Protein AF-A0A1B6MKN2-F1 (afdb_monomer)

pLDDT: mean 96.73, std 4.94, range [49.81, 98.81]

Foldseek 3Di:
DDDPDFDKDWAQQFPLHPCNVVDDDDPVCCVPPCQNVPQDVVLVVPQNDRDPPVVRRSTPSDDDDKIWGAAFDKDAKDQPPPQDKDKDAWQAAKKKKKKDDQDPVLVVLVVCVVVVPCRVPDRSCVVDPDIDMDMDHHGDMDIGGGPIIMMMHGRHGTID

Secondary structure (DSSP, 8-state):
---SS--EEEEEE-TTSGGGGG----HHHHHH-HHHHTS-HHHHHT----S--GGG-SS---S-EEEEE-TT-EEEEE--GGG--EEEE-SEEEEEEEEE---HHHHHHHHHHHHHT-TTT--GGGSSS--EEEEEETT-EEEE-TT-EEEEEEEEEEE-

Solvent-accessible surface area (backbone atoms only — not comparable to full-atom values): 9462 Å² total; per-residue (Å²): 131,94,68,95,66,92,66,69,44,78,74,47,52,40,51,72,43,82,66,37,82,79,59,78,77,60,73,70,51,67,74,68,35,54,71,74,74,65,45,64,61,73,40,48,71,63,50,65,64,38,70,85,56,71,95,63,53,54,51,88,85,77,87,47,62,48,29,46,35,40,56,71,37,71,47,70,76,43,54,55,74,95,43,46,62,49,78,47,47,29,73,34,44,33,40,36,37,39,42,29,71,65,46,72,68,52,49,54,50,47,52,54,44,66,74,62,74,43,67,93,80,46,70,68,64,77,78,50,97,63,57,48,77,50,78,46,42,56,77,41,73,49,76,46,62,56,49,40,35,32,27,41,38,21,85,32,57,25,37,57

Organism: NCBI:txid36148

Mean predicted aligned error: 3.09 Å

InterPro domains:
  IPR003347 JmjC domain [PS51184] (14-160)
  IPR003347 JmjC domain [SM00558] (14-160)
  IPR050690 JHDM1 Histone Demethylase [PTHR23123] (1-160)

Sequence (160 aa):
ENKDRLLNVISLEFSHTKLENFVTTPSIVRQIDWVDCVWPKHLKDMQVESTNAIDDMMYPKVQKYCLMSVKGCYTDFHIDFGGTSVWYHILKGSKVFWLIPPNELNISLYEQWVLSGKQGDVFFGDTVERCGRVTLTEGNTFFIPTGWIHAVYTPKDSLV

Nearest PDB structures (foldseek):
  7uv9-assembly1_K  TM=1.002E+00  e=2.049E-21  Homo sapiens
  4qxb-assembly2_C  TM=1.000E+00  e=4.536E-21  Mus musculus
  2yu2-assembly1_A  TM=9.928E-01  e=7.846E-18  Homo sapiens
  3k3n-assembly1_A  TM=9.431E-01  e=1.883E-16  Homo sapiens
  3pu3-assembly1_A  TM=9.502E-01  e=8.848E-15  Homo sapiens

Structure (mmCIF, N/CA/C/O backbone):
data_AF-A0A1B6MKN2-F1
#
_entry.id   AF-A0A1B6MKN2-F1
#
loop_
_atom_site.group_PDB
_atom_site.id
_atom_site.type_symbol
_atom_site.label_atom_id
_atom_site.label_alt_id
_atom_site.label_comp_id
_atom_site.label_asym_id
_atom_site.label_entity_id
_atom_site.label_seq_id
_atom_site.pdbx_PDB_ins_code
_atom_site.Cartn_x
_atom_site.Cartn_y
_atom_site.Cartn_z
_atom_site.occupancy
_atom_site.B_iso_or_equiv
_atom_site.auth_seq_id
_atom_site.auth_comp_id
_atom_site.auth_asym_id
_atom_site.auth_atom_id
_atom_site.pdbx_PDB_model_num
ATOM 1 N N . GLU A 1 1 ? 10.824 -7.441 26.060 1.00 49.81 1 GLU A N 1
ATOM 2 C CA . GLU A 1 1 ? 12.125 -6.749 25.962 1.00 49.81 1 GLU A CA 1
ATOM 3 C C . GLU A 1 1 ? 11.888 -5.355 25.407 1.00 49.81 1 GLU A C 1
ATOM 5 O O . GLU A 1 1 ? 11.131 -5.216 24.451 1.00 49.81 1 GLU A O 1
ATOM 10 N N . ASN A 1 2 ? 12.381 -4.344 26.129 1.00 69.56 2 ASN A N 1
ATOM 11 C CA . ASN A 1 2 ? 11.954 -2.943 26.055 1.00 69.56 2 ASN A CA 1
ATOM 12 C C . ASN A 1 2 ? 12.167 -2.337 24.662 1.00 69.56 2 ASN A C 1
ATOM 14 O O . ASN A 1 2 ? 13.294 -2.060 24.268 1.00 69.56 2 ASN A O 1
ATOM 18 N N . LYS A 1 3 ? 11.070 -2.121 23.928 1.00 79.44 3 LYS A N 1
ATOM 19 C CA . LYS A 1 3 ? 11.052 -1.243 22.755 1.00 79.44 3 LYS A CA 1
ATOM 20 C C . LYS A 1 3 ? 10.603 0.136 23.230 1.00 79.44 3 LYS A C 1
ATOM 22 O O . LYS A 1 3 ? 9.438 0.296 23.582 1.00 79.44 3 LYS A O 1
ATOM 27 N N . ASP A 1 4 ? 11.502 1.115 23.217 1.00 90.81 4 ASP A N 1
ATOM 28 C CA . ASP A 1 4 ? 11.195 2.484 23.668 1.00 90.81 4 ASP A CA 1
ATOM 29 C C . ASP A 1 4 ? 10.258 3.229 22.706 1.00 90.81 4 ASP A C 1
ATOM 31 O O . ASP A 1 4 ? 9.619 4.216 23.068 1.00 90.81 4 ASP A O 1
ATOM 35 N N . ARG A 1 5 ? 10.178 2.764 21.452 1.00 93.81 5 ARG A N 1
ATOM 36 C CA . ARG A 1 5 ? 9.341 3.340 20.399 1.00 93.81 5 ARG A CA 1
ATOM 37 C C . ARG A 1 5 ? 8.664 2.251 19.582 1.00 93.81 5 ARG A C 1
ATOM 39 O O . ARG A 1 5 ? 9.218 1.176 19.351 1.00 93.81 5 ARG A O 1
ATOM 46 N N . LEU A 1 6 ? 7.478 2.583 19.091 1.00 95.06 6 LEU A N 1
ATOM 47 C CA . LEU A 1 6 ? 6.751 1.784 18.120 1.00 95.06 6 LEU A CA 1
ATOM 48 C C . LEU A 1 6 ? 7.163 2.226 16.710 1.00 95.06 6 LEU A C 1
ATOM 50 O O . LEU A 1 6 ? 6.919 3.367 16.326 1.00 95.06 6 LEU A O 1
ATOM 54 N N . LEU A 1 7 ? 7.820 1.341 15.959 1.00 96.81 7 LEU A N 1
ATOM 55 C CA . LEU A 1 7 ? 8.303 1.612 14.602 1.00 96.81 7 LEU A CA 1
ATOM 56 C C . LEU A 1 7 ? 7.594 0.705 13.600 1.00 96.81 7 LEU A C 1
ATOM 58 O O . LEU A 1 7 ? 7.288 -0.445 13.909 1.00 96.81 7 LEU A O 1
ATOM 62 N N . ASN A 1 8 ? 7.355 1.225 12.401 1.00 97.88 8 ASN A N 1
ATOM 63 C CA . ASN A 1 8 ? 6.659 0.529 11.329 1.00 97.88 8 ASN A CA 1
ATOM 64 C C . ASN A 1 8 ? 7.420 0.738 10.015 1.00 97.88 8 ASN A C 1
ATOM 66 O O . ASN A 1 8 ? 7.737 1.879 9.682 1.00 97.88 8 ASN A O 1
ATOM 70 N N . VAL A 1 9 ? 7.705 -0.335 9.274 1.00 98.38 9 VAL A N 1
ATOM 71 C CA . VAL A 1 9 ? 8.293 -0.250 7.931 1.00 98.38 9 VAL A CA 1
ATOM 72 C C . VAL A 1 9 ? 7.202 -0.574 6.927 1.00 98.38 9 VAL A C 1
ATOM 74 O O . VAL A 1 9 ? 6.712 -1.701 6.901 1.00 98.38 9 VAL A O 1
ATOM 77 N N . ILE A 1 10 ? 6.825 0.415 6.118 1.00 97.81 10 ILE A N 1
ATOM 78 C CA . ILE A 1 10 ? 5.778 0.266 5.094 1.00 97.81 10 ILE A CA 1
ATOM 79 C C . ILE A 1 10 ? 6.259 0.566 3.668 1.00 97.81 10 ILE A C 1
ATOM 81 O O . ILE A 1 10 ? 5.482 0.475 2.729 1.00 97.81 10 ILE A O 1
ATOM 85 N N . SER A 1 11 ? 7.528 0.944 3.504 1.00 97.25 11 SER A N 1
ATOM 86 C CA . SER A 1 11 ? 8.050 1.547 2.271 1.0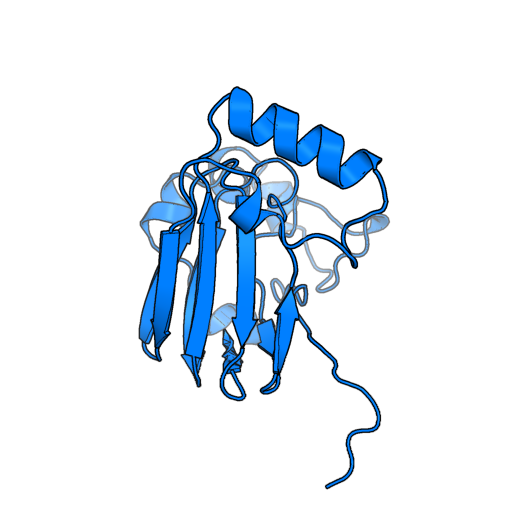0 97.25 11 SER A CA 1
ATOM 87 C C . SER A 1 11 ? 9.365 0.927 1.784 1.00 97.25 11 SER A C 1
ATOM 89 O O . SER A 1 11 ? 10.093 1.554 1.018 1.00 97.25 11 SER A O 1
ATOM 91 N N . LEU A 1 12 ? 9.686 -0.302 2.207 1.00 98.38 12 LEU A N 1
ATOM 92 C CA . LEU A 1 12 ? 10.853 -1.022 1.692 1.00 98.38 12 LEU A CA 1
ATOM 93 C C . LEU A 1 12 ? 10.525 -1.643 0.330 1.00 98.38 12 LEU A C 1
ATOM 95 O O . LEU A 1 12 ? 9.979 -2.745 0.272 1.00 98.38 12 LEU A O 1
ATOM 99 N N . GLU A 1 13 ? 10.853 -0.942 -0.752 1.00 98.38 13 GLU A N 1
ATOM 100 C CA . GLU A 1 13 ? 10.785 -1.495 -2.107 1.00 98.38 13 GLU A CA 1
ATOM 101 C C . GLU A 1 13 ? 12.004 -2.392 -2.353 1.00 98.38 13 GLU A C 1
ATOM 103 O O . GLU A 1 13 ? 13.133 -1.996 -2.061 1.00 98.38 13 GLU A O 1
ATOM 108 N N . PHE A 1 14 ? 11.787 -3.615 -2.836 1.00 98.19 14 PHE A N 1
ATOM 109 C CA . PHE A 1 14 ? 12.841 -4.632 -2.922 1.00 98.19 14 PHE A CA 1
ATOM 110 C C . PHE A 1 14 ? 13.087 -5.177 -4.334 1.00 98.19 14 PHE A C 1
ATOM 112 O O . PH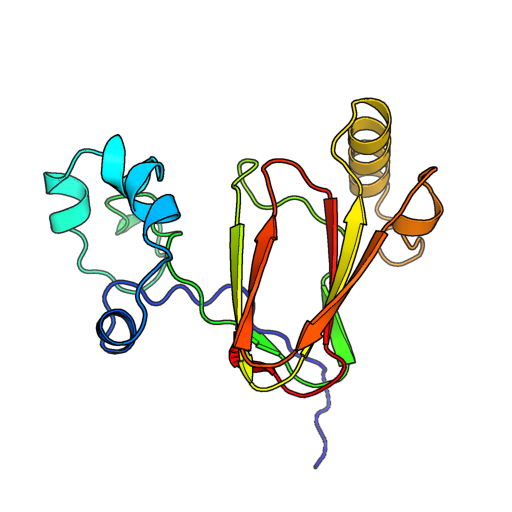E A 1 14 ? 13.784 -6.189 -4.481 1.00 98.19 14 PHE A O 1
ATOM 119 N N . SER A 1 15 ? 12.552 -4.536 -5.374 1.00 97.62 15 SER A N 1
ATOM 120 C CA . SER A 1 15 ? 12.917 -4.855 -6.757 1.00 97.62 15 SER A CA 1
ATOM 121 C C . SER A 1 15 ? 14.420 -4.637 -6.965 1.00 97.62 15 SER A C 1
ATOM 123 O O . SER A 1 15 ? 15.029 -3.772 -6.331 1.00 97.62 15 SER A O 1
ATOM 125 N N . HIS A 1 16 ? 15.036 -5.437 -7.834 1.00 96.94 16 HIS A N 1
ATOM 126 C CA . HIS A 1 16 ? 16.485 -5.481 -8.067 1.00 96.94 16 HIS A CA 1
ATOM 127 C C . HIS A 1 16 ? 17.304 -5.948 -6.846 1.00 96.94 16 HIS A C 1
ATOM 129 O O . HIS A 1 16 ? 18.494 -5.667 -6.721 1.00 96.94 16 HIS A O 1
ATOM 135 N N . THR A 1 17 ? 16.688 -6.729 -5.952 1.00 97.88 17 THR A N 1
ATOM 136 C CA . THR A 1 17 ? 17.376 -7.478 -4.885 1.00 97.88 17 THR A CA 1
ATOM 137 C C . THR A 1 17 ? 17.206 -8.986 -5.080 1.00 97.88 17 THR A C 1
ATOM 139 O O . THR A 1 17 ? 16.391 -9.445 -5.877 1.00 97.88 17 THR A O 1
ATOM 142 N N . LYS A 1 18 ? 17.914 -9.807 -4.290 1.00 97.75 18 LYS A N 1
ATOM 143 C CA . LYS A 1 18 ? 17.696 -11.267 -4.298 1.00 97.75 18 LYS A CA 1
ATOM 144 C C . LYS A 1 18 ? 16.258 -11.657 -3.935 1.00 97.75 18 LYS A C 1
ATOM 146 O O . LYS A 1 18 ? 15.783 -12.675 -4.434 1.00 97.75 18 LYS A O 1
ATOM 151 N N . LEU A 1 19 ? 15.591 -10.874 -3.077 1.00 97.75 19 LEU A N 1
ATOM 152 C CA . LEU A 1 19 ? 14.230 -11.150 -2.607 1.00 97.75 19 LEU A CA 1
ATOM 153 C C . LEU A 1 19 ? 13.211 -11.080 -3.748 1.00 97.75 19 LEU A C 1
ATOM 155 O O . LEU A 1 19 ? 12.221 -11.808 -3.728 1.00 97.75 19 LEU A O 1
ATOM 159 N N . GLU A 1 20 ? 13.482 -10.265 -4.766 1.00 97.25 20 GLU A N 1
ATOM 160 C CA . GLU A 1 20 ? 12.592 -10.081 -5.906 1.00 97.25 20 GLU A CA 1
ATOM 161 C C . GLU A 1 20 ? 12.195 -11.408 -6.573 1.00 97.25 20 GLU A C 1
ATOM 163 O O . GLU A 1 20 ? 11.037 -11.593 -6.946 1.00 97.25 20 GLU A O 1
ATOM 168 N N . ASN A 1 21 ? 13.139 -12.346 -6.669 1.00 96.50 21 ASN A N 1
ATOM 169 C CA . ASN A 1 21 ? 12.939 -13.636 -7.332 1.00 96.50 21 ASN A CA 1
ATOM 170 C C . ASN A 1 21 ? 12.022 -14.593 -6.553 1.00 96.50 21 ASN A C 1
ATOM 172 O O . ASN A 1 21 ? 11.590 -15.606 -7.097 1.00 96.50 21 ASN A O 1
ATOM 176 N N . PHE A 1 22 ? 11.727 -14.290 -5.287 1.00 97.56 22 PHE A N 1
ATOM 177 C CA . PHE A 1 22 ? 10.856 -15.100 -4.434 1.00 97.56 22 PHE A CA 1
ATOM 178 C C . PHE A 1 22 ? 9.422 -14.570 -4.375 1.00 97.56 22 PHE A C 1
ATOM 180 O O . PHE A 1 22 ? 8.531 -15.292 -3.930 1.00 97.56 22 PHE A O 1
ATOM 187 N N . VAL A 1 23 ? 9.178 -13.332 -4.823 1.00 97.69 23 VAL A N 1
ATOM 188 C CA . VAL A 1 23 ? 7.861 -12.692 -4.745 1.00 97.69 23 VAL A CA 1
ATOM 189 C C . VAL A 1 23 ? 7.374 -12.317 -6.134 1.00 97.69 23 VAL A C 1
ATOM 191 O O . VAL A 1 23 ? 7.945 -11.490 -6.844 1.00 97.69 23 VAL A O 1
ATOM 194 N N . THR A 1 24 ? 6.255 -12.925 -6.508 1.00 97.00 24 THR A N 1
ATOM 195 C CA . THR A 1 24 ? 5.602 -12.715 -7.795 1.00 97.00 24 THR A CA 1
ATOM 196 C C . THR A 1 24 ? 4.274 -12.005 -7.560 1.00 97.00 24 THR A C 1
ATOM 198 O O . THR A 1 24 ? 3.440 -12.491 -6.802 1.00 97.00 24 THR A O 1
ATOM 201 N N . THR A 1 25 ? 4.065 -10.866 -8.224 1.00 96.62 25 THR A N 1
ATOM 202 C CA . THR A 1 25 ? 2.801 -10.111 -8.165 1.00 96.62 25 THR A CA 1
ATOM 203 C C . THR A 1 25 ? 1.614 -10.966 -8.656 1.00 96.62 25 THR A C 1
ATOM 205 O O . THR A 1 25 ? 1.809 -11.972 -9.349 1.00 96.62 25 THR A O 1
ATOM 208 N N . PRO A 1 26 ? 0.354 -10.624 -8.351 1.00 97.62 26 PRO A N 1
ATOM 209 C CA . PRO A 1 26 ? -0.788 -11.312 -8.949 1.00 97.62 26 PRO A CA 1
ATOM 210 C C . PRO A 1 26 ? -0.792 -11.187 -10.482 1.00 97.62 26 PRO A C 1
ATOM 212 O O . PRO A 1 26 ? -0.426 -10.149 -11.035 1.00 97.62 26 PRO A O 1
ATOM 215 N N . SER A 1 27 ? -1.228 -12.232 -11.193 1.00 97.62 27 SER A N 1
ATOM 216 C CA . SER A 1 27 ? -1.201 -12.255 -12.666 1.00 97.62 27 SER A CA 1
ATOM 217 C C . SER A 1 27 ? -2.034 -11.146 -13.305 1.00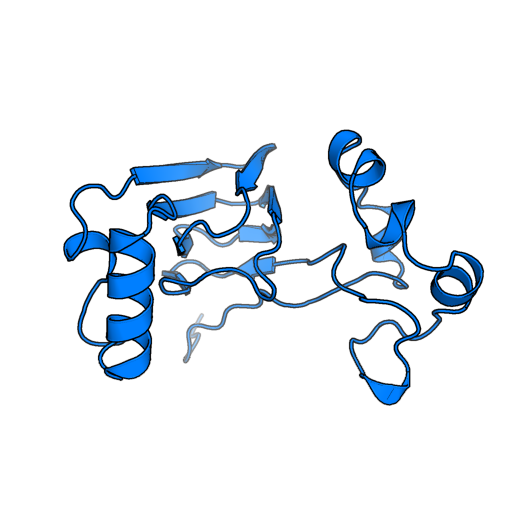 97.62 27 SER A C 1
ATOM 219 O O . SER A 1 27 ? -1.653 -10.645 -14.358 1.00 97.62 27 SER A O 1
ATOM 221 N N . ILE A 1 28 ? -3.148 -10.758 -12.680 1.00 97.25 28 ILE A N 1
ATOM 222 C CA . ILE A 1 28 ? -3.990 -9.656 -13.153 1.00 97.25 28 ILE A CA 1
ATOM 223 C C . ILE A 1 28 ? -3.275 -8.307 -13.052 1.00 97.25 28 ILE A C 1
ATOM 225 O O . ILE A 1 28 ? -3.404 -7.498 -13.960 1.00 97.25 28 ILE A O 1
ATOM 229 N N . VAL A 1 29 ? -2.459 -8.093 -12.012 1.00 97.88 29 VAL A N 1
ATOM 230 C CA . VAL A 1 29 ? -1.701 -6.845 -11.830 1.00 97.88 29 VAL A CA 1
ATOM 231 C C . VAL A 1 29 ? -0.705 -6.674 -12.97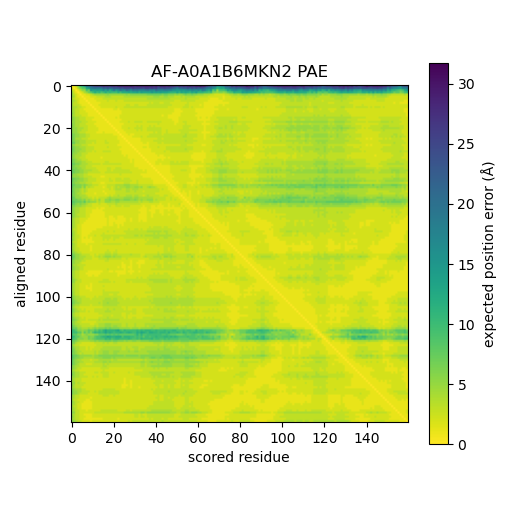4 1.00 97.88 29 VAL A C 1
ATOM 233 O O . VAL A 1 29 ? -0.726 -5.650 -13.641 1.00 97.88 29 VAL A O 1
ATOM 236 N N . ARG A 1 30 ? 0.067 -7.717 -13.309 1.00 95.69 30 ARG A N 1
ATOM 237 C CA . ARG A 1 30 ? 1.008 -7.688 -14.450 1.00 95.69 30 ARG A CA 1
ATOM 238 C C . ARG A 1 30 ? 0.363 -7.410 -15.809 1.00 95.69 30 ARG A C 1
ATOM 240 O O . ARG A 1 30 ? 1.054 -7.017 -16.739 1.00 95.69 30 ARG A O 1
ATOM 247 N N . GLN A 1 31 ? -0.929 -7.694 -15.958 1.00 97.75 31 GLN A N 1
ATOM 248 C CA . GLN A 1 31 ? -1.644 -7.479 -17.218 1.00 97.75 31 GLN A CA 1
ATOM 249 C C . GLN A 1 31 ? -2.109 -6.032 -17.399 1.00 97.75 31 GLN A C 1
ATOM 251 O O . GLN A 1 31 ? -2.443 -5.659 -18.521 1.00 97.75 31 GLN A O 1
ATOM 256 N N . ILE A 1 32 ? -2.178 -5.249 -16.318 1.00 97.75 32 ILE A N 1
ATOM 257 C CA . ILE A 1 32 ? -2.772 -3.904 -16.330 1.00 97.75 32 ILE A CA 1
ATOM 258 C C . ILE A 1 32 ? -1.855 -2.818 -15.752 1.00 97.75 32 ILE A C 1
ATOM 260 O O . ILE A 1 32 ? -2.154 -1.636 -15.911 1.00 97.75 32 ILE A O 1
ATOM 264 N N . ASP A 1 33 ? -0.765 -3.191 -15.078 1.00 98.25 33 ASP A N 1
ATOM 265 C CA . ASP A 1 33 ? 0.194 -2.254 -14.493 1.00 98.25 33 ASP A CA 1
ATOM 266 C C . ASP A 1 33 ? 0.880 -1.418 -15.583 1.00 98.25 33 ASP A C 1
ATOM 268 O O . ASP A 1 33 ? 1.492 -1.940 -16.516 1.00 98.25 33 ASP A O 1
ATOM 272 N N . TRP A 1 34 ? 0.807 -0.094 -15.452 1.00 98.44 34 TRP A N 1
ATOM 273 C CA . TRP A 1 34 ? 1.403 0.845 -16.398 1.00 98.44 34 TRP A CA 1
ATOM 274 C C . TRP A 1 34 ? 2.925 0.742 -16.473 1.00 98.44 34 TRP A C 1
ATOM 276 O O . TRP A 1 34 ? 3.489 0.990 -17.539 1.00 98.44 34 TRP A O 1
ATOM 286 N N . VAL A 1 35 ? 3.601 0.333 -15.397 1.00 97.81 35 VAL A N 1
ATOM 287 C CA . VAL A 1 35 ? 5.050 0.096 -15.445 1.00 97.81 35 VAL A CA 1
ATOM 288 C C . VAL A 1 35 ? 5.382 -1.049 -16.406 1.00 97.81 35 VAL A C 1
ATOM 290 O O . VAL A 1 35 ? 6.355 -0.962 -17.150 1.00 97.81 35 VAL A O 1
ATOM 293 N N . ASP A 1 36 ? 4.564 -2.101 -16.442 1.00 96.44 36 ASP A N 1
ATOM 294 C CA . ASP A 1 36 ? 4.791 -3.264 -17.306 1.00 96.44 36 ASP A CA 1
ATOM 295 C C . ASP A 1 36 ? 4.237 -3.058 -18.727 1.00 96.44 36 ASP A C 1
ATOM 297 O O . ASP A 1 36 ? 4.810 -3.547 -19.708 1.00 96.44 36 ASP A O 1
ATOM 301 N N . CYS A 1 37 ? 3.115 -2.345 -18.849 1.00 97.44 37 CYS A N 1
ATOM 302 C CA . CYS A 1 37 ? 2.366 -2.221 -20.098 1.00 97.44 37 CYS A CA 1
ATOM 303 C C . CYS A 1 37 ? 2.669 -0.948 -20.898 1.00 97.44 37 CYS A C 1
ATOM 305 O O . CYS A 1 37 ? 2.476 -0.951 -22.114 1.00 97.44 37 CYS A O 1
ATOM 307 N N . VAL A 1 38 ? 3.101 0.135 -20.245 1.00 98.00 38 VAL A N 1
ATOM 308 C CA . VAL A 1 38 ? 3.194 1.474 -20.856 1.00 98.00 38 VAL A CA 1
ATOM 309 C C . VAL A 1 38 ? 4.616 2.030 -20.818 1.00 98.00 38 VAL A C 1
ATOM 311 O O . VAL A 1 38 ? 5.044 2.659 -21.786 1.00 98.00 38 VAL A O 1
ATOM 314 N N . TRP A 1 39 ? 5.370 1.803 -19.738 1.00 98.31 39 TRP A N 1
ATOM 315 C CA . TRP A 1 39 ? 6.735 2.324 -19.626 1.00 98.31 39 TRP A CA 1
ATOM 316 C C . TRP A 1 39 ? 7.676 1.712 -20.685 1.00 98.31 39 TRP A C 1
ATOM 318 O O . TRP A 1 39 ? 7.578 0.514 -20.979 1.00 98.31 39 TRP A O 1
ATOM 328 N N . PRO A 1 40 ? 8.623 2.480 -21.266 1.00 98.25 40 PRO A N 1
ATOM 329 C CA . PRO A 1 40 ? 9.591 1.934 -22.211 1.00 98.25 40 PRO A CA 1
ATOM 330 C C . PRO A 1 40 ? 10.420 0.803 -21.586 1.00 98.25 40 PRO A C 1
ATOM 332 O O . PRO A 1 40 ? 11.235 1.029 -20.693 1.00 98.25 40 PRO A O 1
ATOM 335 N N . LYS A 1 41 ? 10.240 -0.422 -22.095 1.00 97.06 41 LYS A N 1
ATOM 336 C CA . LYS A 1 41 ? 10.848 -1.642 -21.530 1.00 97.06 41 LYS A CA 1
ATOM 337 C C . LYS A 1 41 ? 12.362 -1.546 -21.367 1.00 97.06 41 LYS A C 1
ATOM 339 O O . LYS A 1 41 ? 12.874 -1.852 -20.302 1.00 97.06 41 LYS A O 1
ATOM 344 N N . HIS A 1 42 ? 13.055 -1.018 -22.377 1.00 97.62 42 HIS A N 1
ATOM 345 C CA . HIS A 1 42 ? 14.509 -0.869 -22.331 1.00 97.62 42 HIS A CA 1
ATOM 346 C C . HIS A 1 42 ? 14.998 0.010 -21.166 1.00 97.62 42 HIS A C 1
ATOM 348 O O . HIS A 1 42 ? 16.075 -0.246 -20.649 1.00 97.62 42 HIS A O 1
ATOM 354 N N . LEU A 1 43 ? 14.222 1.009 -20.719 1.00 97.88 43 LEU A N 1
ATOM 355 C CA . LEU A 1 43 ? 14.584 1.821 -19.551 1.00 97.88 43 LEU A CA 1
ATOM 356 C C . LEU A 1 43 ? 14.398 1.032 -18.254 1.00 97.88 43 LEU A C 1
ATOM 358 O O . LEU A 1 43 ? 15.271 1.049 -17.394 1.00 97.88 43 LEU A O 1
ATOM 362 N N . LYS A 1 44 ? 13.289 0.294 -18.133 1.00 97.25 44 LYS A N 1
ATOM 363 C CA . LYS A 1 44 ? 13.051 -0.587 -16.985 1.00 97.25 44 LYS A CA 1
ATOM 364 C C . LYS A 1 44 ? 14.131 -1.670 -16.866 1.00 97.25 44 LYS A C 1
ATOM 366 O O . LYS A 1 44 ? 14.649 -1.890 -15.777 1.00 97.25 44 LYS A O 1
ATOM 371 N N . ASP A 1 45 ? 14.508 -2.287 -17.983 1.00 96.25 45 ASP A N 1
ATOM 372 C CA . ASP A 1 45 ? 15.540 -3.331 -18.041 1.00 96.25 45 ASP A CA 1
ATOM 373 C C . ASP A 1 45 ? 16.948 -2.795 -17.713 1.00 96.25 45 ASP A C 1
ATOM 375 O O . ASP A 1 45 ? 17.818 -3.556 -17.295 1.00 96.25 45 ASP A O 1
ATOM 379 N N . MET A 1 46 ? 17.179 -1.486 -17.876 1.00 96.81 46 MET A N 1
ATOM 380 C CA . MET A 1 46 ? 18.423 -0.813 -17.488 1.00 96.81 46 MET A CA 1
ATOM 381 C C . MET A 1 46 ? 18.506 -0.483 -15.990 1.00 96.81 46 MET A C 1
ATOM 383 O O . MET A 1 46 ? 19.563 -0.040 -15.538 1.00 96.81 46 MET A O 1
ATOM 387 N N . GLN A 1 47 ? 17.439 -0.681 -15.206 1.00 97.56 47 GLN A N 1
ATOM 388 C CA . GLN A 1 47 ? 17.486 -0.442 -13.764 1.00 97.56 47 GLN A CA 1
ATOM 389 C C . GLN A 1 47 ? 18.433 -1.434 -13.079 1.00 97.56 47 GLN A C 1
ATOM 391 O O . GLN A 1 47 ? 18.264 -2.652 -13.161 1.00 97.56 47 GLN A O 1
ATOM 396 N N . VAL A 1 48 ? 19.394 -0.890 -12.336 1.00 95.06 48 VAL A N 1
ATOM 397 C CA . VAL A 1 48 ? 20.353 -1.663 -11.532 1.00 95.06 48 VAL A CA 1
ATOM 398 C C . VAL A 1 48 ? 20.280 -1.320 -10.049 1.00 95.06 48 VAL A C 1
ATOM 400 O O . VAL A 1 48 ? 20.478 -2.198 -9.213 1.00 95.06 48 VAL A O 1
ATOM 403 N N . GLU A 1 49 ? 19.979 -0.061 -9.719 1.00 95.88 49 GLU A N 1
ATOM 404 C CA . GLU A 1 49 ? 19.926 0.397 -8.336 1.00 95.88 49 GLU A CA 1
ATOM 405 C C . GLU A 1 49 ? 18.705 -0.201 -7.625 1.00 95.88 49 GLU A C 1
ATOM 407 O O . GLU A 1 49 ? 17.580 -0.180 -8.136 1.00 95.88 49 GLU A O 1
ATOM 412 N N . SER A 1 50 ? 18.954 -0.764 -6.444 1.00 94.50 50 SER A N 1
ATOM 413 C CA . SER A 1 50 ? 17.958 -1.467 -5.632 1.00 94.50 50 SER A CA 1
ATOM 414 C C . SER A 1 50 ? 17.234 -0.554 -4.648 1.00 94.50 50 SER A C 1
ATOM 416 O O . SER A 1 50 ? 16.177 -0.915 -4.137 1.00 94.50 50 SER A O 1
ATOM 418 N N . THR A 1 51 ? 17.776 0.630 -4.379 1.00 96.38 51 THR A N 1
ATOM 419 C CA . THR A 1 51 ? 17.124 1.662 -3.573 1.00 96.38 51 THR A CA 1
ATOM 420 C C . THR A 1 51 ? 16.130 2.477 -4.410 1.00 96.38 51 THR A C 1
ATOM 422 O O . THR A 1 51 ? 15.912 2.217 -5.593 1.00 96.38 51 THR A O 1
ATOM 425 N N . ASN A 1 52 ? 15.468 3.449 -3.782 1.00 96.62 52 ASN A N 1
ATOM 426 C CA . ASN A 1 52 ? 14.578 4.408 -4.444 1.00 96.62 52 ASN A CA 1
ATOM 427 C C . ASN A 1 52 ? 15.255 5.781 -4.616 1.00 96.62 52 ASN A C 1
ATOM 429 O O . ASN A 1 52 ? 14.580 6.808 -4.560 1.00 96.62 52 ASN A O 1
ATOM 433 N N . ALA A 1 53 ? 16.583 5.812 -4.784 1.00 96.00 53 ALA A N 1
ATOM 434 C CA . ALA A 1 53 ? 17.303 7.035 -5.124 1.00 96.00 53 ALA A CA 1
ATOM 435 C C . ALA A 1 53 ? 16.805 7.562 -6.479 1.00 96.00 53 ALA A C 1
ATOM 437 O O . ALA A 1 53 ? 16.875 6.866 -7.489 1.00 96.00 53 ALA A O 1
ATOM 438 N N . ILE A 1 54 ? 16.244 8.774 -6.479 1.00 93.94 54 ILE A N 1
ATOM 439 C CA . ILE A 1 54 ? 15.550 9.332 -7.649 1.00 93.94 54 ILE A CA 1
ATOM 440 C C . ILE A 1 54 ? 16.485 9.527 -8.847 1.00 93.94 54 ILE A C 1
ATOM 442 O O . ILE A 1 54 ? 16.066 9.295 -9.976 1.00 93.94 54 ILE A O 1
ATOM 446 N N . ASP A 1 55 ? 17.745 9.884 -8.590 1.00 95.50 55 ASP A N 1
ATOM 447 C CA . ASP A 1 55 ? 18.748 10.158 -9.625 1.00 95.50 55 ASP A CA 1
ATOM 448 C C . ASP A 1 55 ? 19.149 8.897 -10.412 1.00 95.50 55 ASP A C 1
ATOM 450 O O . ASP A 1 55 ? 19.562 8.996 -11.565 1.00 95.50 55 ASP A O 1
ATOM 454 N N . ASP A 1 56 ? 18.961 7.716 -9.815 1.00 94.38 56 ASP A N 1
ATOM 455 C CA . ASP A 1 56 ? 19.310 6.412 -10.390 1.00 94.38 56 ASP A CA 1
ATOM 456 C C . ASP A 1 56 ? 18.072 5.620 -10.860 1.00 94.38 56 ASP A C 1
ATOM 458 O O . ASP A 1 56 ? 18.164 4.437 -11.209 1.00 94.38 56 ASP A O 1
ATOM 462 N N . MET A 1 57 ? 16.885 6.237 -10.828 1.00 96.12 57 MET A N 1
ATOM 463 C CA . MET A 1 57 ? 15.622 5.575 -11.149 1.00 96.12 57 MET A CA 1
ATOM 464 C C . MET A 1 57 ? 15.291 5.702 -12.641 1.00 96.12 57 MET A C 1
ATOM 466 O O . MET A 1 57 ? 15.039 6.788 -13.157 1.00 96.12 57 MET A O 1
ATOM 470 N N . MET A 1 58 ? 15.227 4.567 -13.334 1.00 97.62 58 MET A N 1
ATOM 471 C CA . MET A 1 58 ? 14.966 4.479 -14.777 1.00 97.62 58 MET A CA 1
ATOM 472 C C . MET A 1 58 ? 13.491 4.217 -15.113 1.00 97.62 58 MET A C 1
ATOM 474 O O . MET A 1 58 ? 13.089 4.271 -16.277 1.00 97.62 58 MET A O 1
ATOM 478 N N . TYR A 1 59 ? 12.676 3.905 -14.107 1.00 98.06 59 TYR A N 1
ATOM 479 C CA . TYR A 1 59 ? 11.226 3.732 -14.191 1.00 98.06 59 TYR A CA 1
ATOM 480 C C . TYR A 1 59 ? 10.584 4.008 -12.824 1.00 98.06 59 TYR A C 1
ATOM 482 O O . TYR A 1 59 ? 11.301 4.049 -11.829 1.00 98.06 59 TYR A O 1
ATOM 490 N N . PRO A 1 60 ? 9.251 4.152 -12.717 1.00 97.44 60 PRO A N 1
ATOM 491 C CA . PRO A 1 60 ? 8.579 4.247 -11.420 1.00 97.44 60 PRO A CA 1
ATOM 492 C C . PRO A 1 60 ? 8.736 2.949 -10.600 1.00 97.44 60 PRO A C 1
ATOM 494 O O . PRO A 1 60 ? 7.941 2.016 -10.721 1.00 97.44 60 PRO A O 1
ATOM 497 N N . LYS A 1 61 ? 9.779 2.871 -9.765 1.00 97.56 61 LYS A N 1
ATOM 498 C CA . LYS A 1 61 ? 10.129 1.693 -8.953 1.00 97.56 61 LYS A CA 1
ATOM 499 C C . LYS A 1 61 ? 9.235 1.589 -7.719 1.00 97.56 61 LYS A C 1
ATOM 501 O O . LYS A 1 61 ? 9.627 1.945 -6.609 1.00 97.56 61 LYS A O 1
ATOM 506 N N . VAL A 1 62 ? 7.999 1.153 -7.952 1.00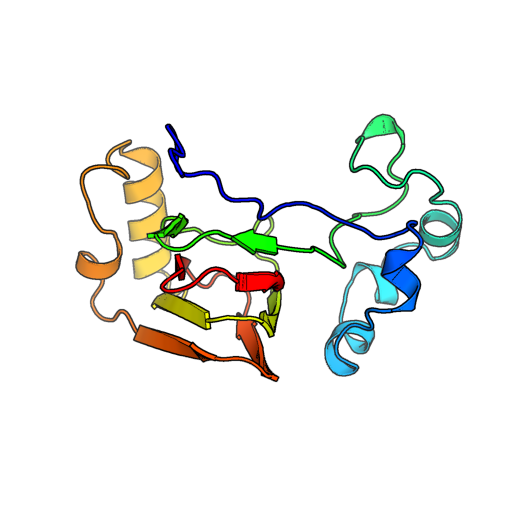 97.56 62 VAL A N 1
ATOM 507 C CA . VAL A 1 62 ? 6.919 1.116 -6.956 1.00 97.56 62 VAL A CA 1
ATOM 508 C C . VAL A 1 62 ? 6.089 -0.177 -7.004 1.00 97.56 62 VAL A C 1
ATOM 510 O O . VAL A 1 62 ? 4.924 -0.191 -6.617 1.00 97.56 62 VAL A O 1
ATOM 513 N N . GLN A 1 63 ? 6.655 -1.278 -7.507 1.00 97.62 63 GLN A N 1
ATOM 514 C CA . GLN A 1 63 ? 5.886 -2.500 -7.787 1.00 97.62 63 GLN A CA 1
ATOM 515 C C . GLN A 1 63 ? 5.889 -3.520 -6.636 1.00 97.62 63 GLN A C 1
ATOM 517 O O . GLN A 1 63 ? 4.910 -4.259 -6.478 1.00 97.62 63 GLN A O 1
ATOM 522 N N . LYS A 1 64 ? 6.978 -3.614 -5.856 1.00 98.19 64 LYS A N 1
ATOM 523 C CA . LYS A 1 64 ? 7.161 -4.662 -4.839 1.00 98.19 64 LYS A CA 1
ATOM 524 C C . LYS A 1 64 ? 7.684 -4.086 -3.527 1.00 98.19 64 LYS A C 1
ATOM 526 O O . LYS A 1 64 ? 8.868 -3.783 -3.403 1.00 98.19 64 LYS A O 1
ATOM 531 N N . TYR A 1 65 ? 6.807 -4.014 -2.531 1.00 98.44 65 TYR A N 1
ATOM 532 C CA . TYR A 1 65 ? 7.130 -3.548 -1.184 1.00 98.44 65 TYR A CA 1
ATOM 533 C C . TYR A 1 65 ? 7.028 -4.672 -0.160 1.00 98.44 65 TYR A C 1
ATOM 535 O O . TYR A 1 65 ? 6.139 -5.512 -0.248 1.00 98.44 65 TYR A O 1
ATOM 543 N N . CYS A 1 66 ? 7.941 -4.674 0.808 1.00 98.56 66 CYS A N 1
ATOM 544 C CA . CYS A 1 66 ? 7.921 -5.554 1.971 1.00 98.56 66 CYS A CA 1
ATOM 545 C C . CYS A 1 66 ? 7.588 -4.712 3.200 1.00 98.56 66 CYS A C 1
ATOM 547 O O . CYS A 1 66 ? 8.301 -3.753 3.520 1.00 98.56 66 CYS A O 1
ATOM 549 N N . LEU A 1 67 ? 6.504 -5.054 3.891 1.00 98.56 67 LEU A N 1
ATOM 550 C CA . LEU A 1 67 ? 6.070 -4.333 5.074 1.00 98.56 67 LEU A CA 1
ATOM 551 C C . LEU A 1 67 ? 6.319 -5.186 6.311 1.00 98.56 67 LEU A C 1
ATOM 553 O O . LEU A 1 67 ? 5.870 -6.327 6.430 1.00 98.56 67 LEU A O 1
ATOM 557 N N . MET A 1 68 ? 7.006 -4.589 7.276 1.00 98.62 68 MET A N 1
ATOM 558 C CA . MET A 1 68 ? 7.343 -5.211 8.549 1.00 98.62 68 MET A CA 1
ATOM 559 C C . MET A 1 68 ? 6.771 -4.346 9.658 1.00 98.62 68 MET A C 1
ATOM 561 O O . MET A 1 68 ? 7.225 -3.226 9.906 1.00 98.62 68 MET A O 1
ATOM 565 N N . SER A 1 69 ? 5.757 -4.873 10.333 1.00 98.38 69 SER A N 1
ATOM 566 C CA . SER A 1 69 ? 5.010 -4.126 11.337 1.00 98.38 69 SER A CA 1
ATOM 567 C C . SER A 1 69 ? 4.951 -4.908 12.632 1.00 98.38 69 SER A C 1
ATOM 569 O O . SER A 1 69 ? 4.577 -6.079 12.643 1.00 98.38 69 SER A O 1
ATOM 571 N N . VAL A 1 70 ? 5.272 -4.253 13.741 1.00 97.75 70 VAL A N 1
ATOM 572 C CA . VAL A 1 70 ? 5.117 -4.851 15.069 1.00 97.75 70 VAL A CA 1
ATOM 573 C C . VAL A 1 70 ? 3.687 -4.652 15.577 1.00 97.75 70 VAL A C 1
ATOM 575 O O . VAL A 1 70 ? 2.955 -3.764 15.131 1.00 97.75 70 VAL A O 1
ATOM 578 N N . LYS A 1 71 ? 3.271 -5.481 16.531 1.00 97.88 71 LYS A N 1
ATOM 579 C CA . LYS A 1 71 ? 1.991 -5.358 17.221 1.00 97.88 71 LYS A CA 1
ATOM 580 C C . LYS A 1 71 ? 1.821 -3.943 17.769 1.00 97.88 71 LYS A C 1
ATOM 582 O O . LYS A 1 71 ? 2.690 -3.423 18.461 1.00 97.88 71 LYS A O 1
ATOM 587 N N . GLY A 1 72 ? 0.655 -3.368 17.508 1.00 97.31 72 GLY A N 1
ATOM 588 C CA . GLY A 1 72 ? 0.279 -2.027 17.924 1.00 97.31 72 GLY A CA 1
ATOM 589 C C . GLY A 1 72 ? 0.483 -0.966 16.847 1.00 97.31 72 GLY A C 1
ATOM 590 O O . GLY A 1 72 ? -0.096 0.104 16.991 1.00 97.31 72 GLY A O 1
ATOM 591 N N . CYS A 1 73 ? 1.255 -1.228 15.779 1.00 98.19 73 CYS A N 1
ATOM 592 C CA . CYS A 1 73 ? 1.475 -0.241 14.717 1.00 98.19 73 CYS A CA 1
ATOM 593 C C . CYS A 1 73 ? 0.154 0.217 14.096 1.00 98.19 73 CYS A C 1
ATOM 595 O O . CYS A 1 73 ? -0.684 -0.613 13.729 1.00 98.19 73 CYS A O 1
ATOM 597 N N . TYR A 1 74 ? 0.029 1.531 13.933 1.00 98.06 74 TYR A N 1
ATOM 598 C CA . TYR A 1 74 ? -1.077 2.197 13.265 1.00 98.06 74 TYR A CA 1
ATOM 599 C C . TYR A 1 74 ? -0.523 3.111 12.168 1.00 98.06 74 TYR A C 1
ATOM 601 O O . TYR A 1 74 ? 0.413 3.872 12.416 1.00 98.06 74 TYR A O 1
ATOM 609 N N . THR A 1 75 ? -1.083 3.002 10.969 1.00 98.19 75 THR A N 1
ATOM 610 C CA . THR A 1 75 ? -0.891 3.946 9.867 1.00 98.19 75 THR A CA 1
ATOM 611 C C . THR A 1 75 ? -2.234 4.621 9.641 1.00 98.19 75 THR A C 1
ATOM 613 O O . THR A 1 75 ? -3.221 3.933 9.379 1.00 98.19 75 THR A O 1
ATOM 616 N N . ASP A 1 76 ? -2.268 5.939 9.801 1.00 98.25 76 ASP A N 1
ATOM 617 C CA . ASP A 1 76 ? -3.509 6.711 9.777 1.00 98.25 76 ASP A CA 1
ATOM 618 C C . ASP A 1 76 ? -4.120 6.819 8.372 1.00 98.25 76 ASP A C 1
ATOM 620 O O . ASP A 1 76 ? -3.529 6.351 7.396 1.00 98.25 76 ASP A O 1
ATOM 624 N N . PHE A 1 77 ? -5.319 7.397 8.269 1.00 98.50 77 PHE A N 1
ATOM 625 C CA . PHE A 1 77 ? -6.055 7.498 7.011 1.00 98.50 77 PHE A CA 1
ATOM 626 C C . PHE A 1 77 ? -5.244 8.202 5.922 1.00 98.50 77 PHE A C 1
ATOM 628 O O . PHE A 1 77 ? -4.773 9.323 6.099 1.00 98.50 77 PHE A O 1
ATOM 635 N N . HIS A 1 78 ? -5.114 7.543 4.775 1.00 98.56 78 HIS A N 1
ATOM 636 C CA . HIS A 1 78 ? -4.436 8.077 3.601 1.00 98.56 78 HIS A CA 1
ATOM 637 C C . HIS A 1 78 ? -5.022 7.507 2.307 1.00 98.56 78 HIS A C 1
ATOM 639 O O . HIS A 1 78 ? -5.787 6.540 2.312 1.00 98.56 78 HIS A O 1
ATOM 645 N N . ILE A 1 79 ? -4.646 8.136 1.197 1.00 98.56 79 ILE A N 1
ATOM 646 C CA . ILE A 1 79 ? -4.795 7.610 -0.159 1.00 98.56 79 ILE A CA 1
ATOM 647 C C . ILE A 1 79 ? -3.382 7.331 -0.667 1.00 98.56 79 ILE A C 1
ATOM 649 O O . ILE A 1 79 ? -2.503 8.184 -0.514 1.00 98.56 79 ILE A O 1
ATOM 653 N N . ASP A 1 80 ? -3.159 6.162 -1.268 1.00 98.19 80 ASP A N 1
ATOM 654 C CA . ASP A 1 80 ? -1.849 5.825 -1.823 1.00 98.19 80 ASP A CA 1
ATOM 655 C C . ASP A 1 80 ? -1.428 6.812 -2.915 1.00 98.19 80 ASP A C 1
ATOM 657 O O . ASP A 1 80 ? -2.245 7.349 -3.676 1.00 98.19 80 ASP A O 1
ATOM 661 N N . PHE A 1 81 ? -0.123 7.084 -2.973 1.00 95.88 81 PHE A N 1
ATOM 662 C CA . PHE A 1 81 ? 0.429 8.131 -3.827 1.00 95.88 81 PHE A CA 1
ATOM 663 C C . PHE A 1 81 ? 0.033 7.922 -5.294 1.00 95.88 81 PHE A C 1
ATOM 665 O O . PHE A 1 81 ? -0.042 6.800 -5.801 1.00 95.88 81 PHE A O 1
ATOM 672 N N . GLY A 1 82 ? -0.261 9.031 -5.976 1.00 94.75 82 GLY A N 1
ATOM 673 C CA . GLY A 1 82 ? -0.717 9.018 -7.367 1.00 94.75 82 GLY A CA 1
ATOM 674 C C . GLY A 1 82 ? -2.076 8.344 -7.589 1.00 94.75 82 GLY A C 1
ATOM 675 O O . GLY A 1 82 ? -2.420 8.078 -8.737 1.00 94.75 82 GLY A O 1
ATOM 676 N N . GLY A 1 83 ? -2.836 8.041 -6.527 1.00 96.81 83 GLY A N 1
ATOM 677 C CA . GLY A 1 83 ? -4.089 7.294 -6.639 1.00 96.81 83 GLY A CA 1
ATOM 678 C C . GLY A 1 83 ? -3.866 5.871 -7.149 1.00 96.81 83 GLY A C 1
ATOM 679 O O . GLY A 1 83 ? -4.713 5.324 -7.856 1.00 96.81 83 GLY A O 1
ATOM 680 N N . THR A 1 84 ? -2.715 5.277 -6.842 1.00 98.00 84 THR A N 1
ATOM 681 C CA . THR A 1 84 ? -2.399 3.903 -7.235 1.00 98.00 84 THR A CA 1
ATOM 682 C C . THR A 1 84 ? -3.413 2.915 -6.647 1.00 98.00 84 THR A C 1
ATOM 684 O O . THR A 1 84 ? -3.998 3.139 -5.590 1.00 98.00 84 THR A O 1
ATOM 687 N N . SER A 1 85 ? -3.676 1.827 -7.375 1.00 98.44 85 SER A N 1
ATOM 688 C CA . SER A 1 85 ? -4.322 0.653 -6.776 1.00 98.44 85 SER A CA 1
ATOM 689 C C . SER A 1 85 ? -3.242 -0.212 -6.142 1.00 98.44 85 SER A C 1
ATOM 691 O O . SER A 1 85 ? -2.147 -0.319 -6.694 1.00 98.44 85 SER A O 1
ATOM 693 N N . VAL A 1 86 ? -3.555 -0.870 -5.031 1.00 98.06 86 VAL A N 1
ATOM 694 C CA . VAL A 1 86 ? -2.580 -1.688 -4.299 1.00 98.06 86 VAL A CA 1
ATOM 695 C C . VAL A 1 86 ? -3.061 -3.114 -4.110 1.00 98.06 86 VAL A C 1
ATOM 697 O O . VAL A 1 86 ? -4.258 -3.396 -4.038 1.00 98.06 86 VAL A O 1
ATOM 700 N N . TRP A 1 87 ? -2.097 -4.024 -4.023 1.00 98.19 87 TRP A N 1
ATOM 701 C CA . TRP A 1 87 ? -2.305 -5.412 -3.643 1.00 98.19 87 TRP A CA 1
ATOM 702 C C . TRP A 1 87 ? -1.465 -5.704 -2.395 1.00 98.19 87 TRP A C 1
ATOM 704 O O . TRP A 1 87 ? -0.315 -5.288 -2.296 1.00 98.19 87 TRP A O 1
ATOM 714 N N . TYR A 1 88 ? -2.052 -6.411 -1.437 1.00 98.06 88 TYR A N 1
ATOM 715 C CA . TYR A 1 88 ? -1.446 -6.796 -0.165 1.00 98.06 88 TYR A CA 1
ATOM 716 C C . TYR A 1 88 ? -1.541 -8.307 -0.018 1.00 98.06 88 TYR A C 1
ATOM 718 O O . TYR A 1 88 ? -2.604 -8.866 -0.283 1.00 98.06 88 TYR A O 1
ATOM 726 N N . HIS A 1 89 ? -0.487 -8.969 0.451 1.00 98.69 89 HIS A N 1
ATOM 727 C CA . HIS A 1 89 ? -0.533 -10.389 0.792 1.00 98.69 89 HIS A CA 1
ATOM 728 C C . HIS A 1 89 ? -0.015 -10.606 2.211 1.00 98.69 89 HIS A C 1
ATOM 730 O O . HIS A 1 89 ? 1.142 -10.332 2.494 1.00 98.69 89 HIS A O 1
ATOM 736 N N . ILE A 1 90 ? -0.854 -11.094 3.125 1.00 98.69 90 ILE A N 1
ATOM 737 C CA . ILE A 1 90 ? -0.421 -11.324 4.508 1.00 98.69 90 ILE A CA 1
ATOM 738 C C . ILE A 1 90 ? 0.387 -12.622 4.565 1.00 98.69 90 ILE A C 1
ATOM 740 O O . ILE A 1 90 ? -0.184 -13.704 4.704 1.00 98.69 90 ILE A O 1
ATOM 744 N N . LEU A 1 91 ? 1.714 -12.524 4.487 1.00 98.50 91 LEU A N 1
ATOM 745 C CA . LEU A 1 91 ? 2.591 -13.687 4.615 1.00 98.50 91 LEU A CA 1
ATOM 746 C C . LEU A 1 91 ? 2.581 -14.240 6.047 1.00 98.50 91 LEU A C 1
ATOM 748 O O . LEU A 1 91 ? 2.545 -15.453 6.247 1.00 98.50 91 LEU A O 1
ATOM 752 N N . LYS A 1 92 ? 2.606 -13.353 7.048 1.00 98.62 92 LYS A N 1
ATOM 753 C CA . LYS A 1 92 ? 2.541 -13.712 8.470 1.00 98.62 92 LYS A CA 1
ATOM 754 C C . LYS A 1 92 ? 1.819 -12.637 9.279 1.00 98.62 92 LYS A C 1
ATOM 756 O O . LYS A 1 92 ? 1.951 -11.448 8.996 1.00 98.62 92 LYS A O 1
ATOM 761 N N . GLY A 1 93 ? 1.111 -13.037 10.330 1.00 98.31 93 GLY A N 1
ATOM 762 C CA . GLY A 1 93 ? 0.397 -12.148 11.237 1.00 98.31 93 GLY A CA 1
ATOM 763 C C . GLY A 1 93 ? -1.003 -11.763 10.750 1.00 98.31 93 GLY A C 1
ATOM 764 O O . GLY A 1 93 ? -1.792 -12.594 10.306 1.00 98.31 93 GLY A O 1
ATOM 765 N N . SER A 1 94 ? -1.374 -10.502 10.957 1.00 98.50 94 SER A N 1
ATOM 766 C CA . SER A 1 94 ? -2.700 -9.972 10.604 1.00 98.50 94 SER A CA 1
ATOM 767 C C . SER A 1 94 ? -2.715 -8.445 10.530 1.00 98.50 94 SER A C 1
ATOM 769 O O . SER A 1 94 ? -1.863 -7.768 11.118 1.00 98.50 94 SER A O 1
ATOM 771 N N . LYS A 1 95 ? -3.707 -7.907 9.820 1.00 98.75 95 LYS A N 1
ATOM 772 C CA . LYS A 1 95 ? -3.954 -6.470 9.652 1.00 98.75 95 LYS A CA 1
ATOM 773 C C . LYS A 1 95 ? -5.440 -6.170 9.793 1.00 98.75 95 LYS A C 1
ATOM 775 O O . LYS A 1 95 ? -6.273 -6.985 9.410 1.00 98.75 95 LYS A O 1
ATOM 780 N N . VAL A 1 96 ? -5.771 -5.002 10.323 1.00 98.81 96 VAL A N 1
ATOM 781 C CA . VAL A 1 96 ? -7.135 -4.464 10.338 1.00 98.81 96 VAL A CA 1
ATOM 782 C C . VAL A 1 96 ? -7.136 -3.201 9.497 1.00 98.81 96 VAL A C 1
ATOM 784 O O . VAL A 1 96 ? -6.348 -2.301 9.767 1.00 98.81 96 VAL A O 1
ATOM 787 N N . PHE A 1 97 ? -7.997 -3.149 8.490 1.00 98.81 97 PHE A N 1
ATOM 788 C CA . PHE A 1 97 ? -8.173 -1.993 7.621 1.00 98.81 97 PHE A CA 1
ATOM 789 C C . PHE A 1 97 ? -9.493 -1.300 7.938 1.00 98.81 97 PHE A C 1
ATOM 791 O O . PHE A 1 97 ? -10.510 -1.969 8.140 1.00 98.81 97 PHE A O 1
ATOM 798 N N . TRP A 1 98 ? -9.469 0.027 7.917 1.00 98.81 98 TRP A N 1
ATOM 799 C CA . TRP A 1 98 ? -10.650 0.871 7.761 1.00 98.81 98 TRP A CA 1
ATOM 800 C C . TRP A 1 98 ? -10.679 1.391 6.332 1.00 98.81 98 TRP A C 1
ATOM 802 O O . TRP A 1 98 ? -9.637 1.774 5.813 1.00 98.81 98 TRP A O 1
ATOM 812 N N . LEU A 1 99 ? -11.844 1.363 5.693 1.00 98.75 99 LEU A N 1
ATOM 813 C CA . LEU A 1 99 ? -12.007 1.606 4.263 1.00 98.75 99 LEU A CA 1
ATOM 814 C C . LEU A 1 99 ? -13.167 2.563 4.024 1.00 98.75 99 LEU A C 1
ATOM 816 O O . LEU A 1 99 ? -14.291 2.315 4.470 1.00 98.75 99 LEU A O 1
ATOM 820 N N . ILE A 1 100 ? -12.897 3.622 3.272 1.00 98.81 100 ILE A N 1
ATOM 821 C CA . ILE A 1 100 ? -13.869 4.653 2.929 1.00 98.81 100 ILE A CA 1
ATOM 822 C C . ILE A 1 100 ? -13.863 4.818 1.401 1.00 98.81 100 ILE A C 1
ATOM 824 O O . ILE A 1 100 ? -12.797 5.022 0.810 1.00 98.81 100 ILE A O 1
ATOM 828 N N . PRO A 1 101 ? -15.030 4.718 0.737 1.00 98.25 101 PRO A N 1
ATOM 829 C CA . PRO A 1 101 ? -15.100 4.822 -0.713 1.00 98.25 101 PRO A CA 1
ATOM 830 C C . PRO A 1 101 ? -14.798 6.258 -1.179 1.00 98.25 101 PRO A C 1
ATOM 832 O O . PRO A 1 101 ? -15.251 7.210 -0.533 1.00 98.25 101 PRO A O 1
ATOM 835 N N . PRO A 1 102 ? -14.115 6.433 -2.322 1.00 98.06 102 PRO A N 1
ATOM 836 C CA . PRO A 1 102 ? -13.697 7.740 -2.829 1.00 98.06 102 PRO A CA 1
ATOM 837 C C . PRO A 1 102 ? -14.810 8.466 -3.597 1.00 98.06 102 PRO A C 1
ATOM 839 O O . PRO A 1 102 ? -14.650 8.820 -4.762 1.00 98.06 102 PRO A O 1
ATOM 842 N N . ASN A 1 103 ? -15.974 8.659 -2.974 1.00 97.94 103 ASN A N 1
ATOM 843 C CA . ASN A 1 103 ? -16.980 9.564 -3.535 1.00 97.94 103 ASN A CA 1
ATOM 844 C C . ASN A 1 103 ? -16.557 11.032 -3.326 1.00 97.94 103 ASN A C 1
ATOM 846 O O . ASN A 1 103 ? -15.724 11.322 -2.466 1.00 97.94 103 ASN A O 1
ATOM 850 N N . GLU A 1 104 ? -17.135 11.952 -4.102 1.00 98.19 104 GLU A N 1
ATOM 851 C CA . GLU A 1 104 ? -16.767 13.378 -4.082 1.00 98.19 104 GLU A CA 1
ATOM 852 C C . GLU A 1 104 ? -16.803 13.976 -2.669 1.00 98.19 104 GLU A C 1
ATOM 854 O O . GLU A 1 104 ? -15.856 14.640 -2.255 1.00 98.19 104 GLU A O 1
ATOM 859 N N . LEU A 1 105 ? -17.850 13.661 -1.898 1.00 98.25 105 LEU A N 1
ATOM 860 C CA . LEU A 1 105 ? -18.008 14.134 -0.525 1.00 98.25 105 LEU A CA 1
ATOM 861 C C . LEU A 1 105 ? -16.858 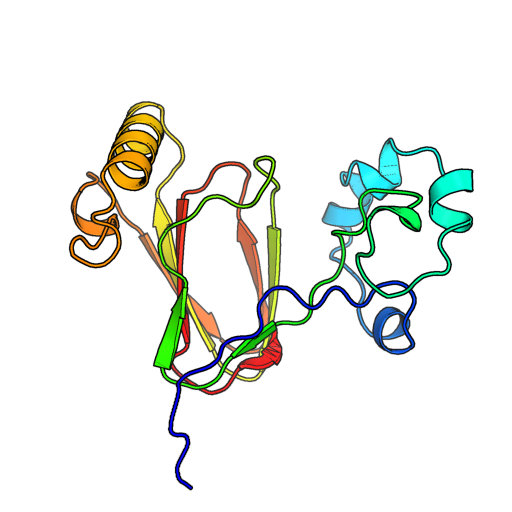13.666 0.381 1.00 98.25 105 LEU A C 1
ATOM 863 O O . LEU A 1 105 ? -16.249 14.480 1.070 1.00 98.25 105 LEU A O 1
ATOM 867 N N . ASN A 1 106 ? -16.541 12.370 0.373 1.00 98.50 106 ASN A N 1
ATOM 868 C CA . ASN A 1 106 ? -15.485 11.795 1.207 1.00 98.50 106 ASN A CA 1
ATOM 869 C C . ASN A 1 106 ? -14.101 12.328 0.824 1.00 98.50 106 ASN A C 1
ATOM 871 O O . ASN A 1 106 ? -13.278 12.554 1.708 1.00 98.50 106 ASN A O 1
ATOM 875 N N . ILE A 1 107 ? -13.848 12.558 -0.468 1.00 98.31 107 ILE A N 1
ATOM 876 C CA . ILE A 1 107 ? -12.596 13.160 -0.942 1.00 98.31 107 ILE A CA 1
ATOM 877 C C . ILE A 1 107 ? -12.480 14.611 -0.467 1.00 98.31 107 ILE A C 1
ATOM 879 O O . ILE A 1 107 ? -11.437 14.983 0.067 1.00 98.31 107 ILE A O 1
ATOM 883 N N . SER A 1 108 ? -13.547 15.412 -0.570 1.00 98.25 108 SER A N 1
ATOM 884 C CA . SER A 1 108 ? -13.552 16.781 -0.038 1.00 98.25 108 SER A CA 1
ATOM 885 C C . SER A 1 108 ? -13.344 16.819 1.479 1.00 98.25 108 SER A C 1
ATOM 887 O O . SER A 1 108 ? -12.586 17.650 1.975 1.00 98.25 108 SER A O 1
ATOM 889 N N . LEU A 1 109 ? -13.975 15.906 2.227 1.00 98.12 109 LEU A N 1
ATOM 890 C CA . LEU A 1 109 ? -13.766 15.780 3.673 1.00 98.12 109 LEU A CA 1
ATOM 891 C C . LEU A 1 109 ? -12.325 15.380 4.004 1.00 98.12 109 LEU A C 1
ATOM 893 O O . LEU A 1 109 ? -11.732 15.943 4.923 1.00 98.12 109 LEU A O 1
ATOM 897 N N . TYR A 1 110 ? -11.755 14.432 3.258 1.00 98.12 110 TYR A N 1
ATOM 898 C CA . TYR A 1 110 ? -10.373 13.989 3.437 1.00 98.12 110 TYR A CA 1
ATOM 899 C C . TYR A 1 110 ? -9.385 15.128 3.183 1.00 98.12 110 TYR A C 1
ATOM 901 O O . TYR A 1 110 ? -8.503 15.360 4.004 1.00 98.12 110 TYR A O 1
ATOM 909 N N . GLU A 1 111 ? -9.563 15.891 2.104 1.00 97.88 111 GLU A N 1
ATOM 910 C CA . GLU A 1 111 ? -8.731 17.058 1.800 1.00 97.88 111 GLU A CA 1
ATOM 911 C C . GLU A 1 111 ? -8.789 18.101 2.927 1.00 97.88 111 GLU A C 1
ATOM 913 O O . GLU A 1 111 ? -7.751 18.528 3.434 1.00 97.88 111 GLU A O 1
ATOM 918 N N . GLN A 1 112 ? -9.993 18.456 3.387 1.00 97.50 112 GLN A N 1
ATOM 919 C CA . GLN A 1 112 ? -10.170 19.381 4.511 1.00 97.50 112 GLN A CA 1
ATOM 920 C C . GLN A 1 112 ? -9.512 18.862 5.794 1.00 97.50 112 GLN A C 1
ATOM 922 O O . GLN A 1 112 ? -8.875 19.630 6.517 1.00 97.50 112 GLN A O 1
ATOM 927 N N . TRP A 1 113 ? -9.639 17.563 6.077 1.00 97.31 113 TRP A N 1
ATOM 928 C CA . TRP A 1 113 ? -9.015 16.927 7.234 1.00 97.31 113 TRP A CA 1
ATOM 929 C C . TRP A 1 113 ? -7.485 16.961 7.143 1.00 97.31 113 TRP A C 1
ATOM 931 O O . TRP A 1 113 ? -6.843 17.389 8.104 1.00 97.31 113 TRP A O 1
ATOM 941 N N . VAL A 1 114 ? -6.897 16.625 5.988 1.00 95.94 114 VAL A N 1
ATOM 942 C CA . VAL A 1 114 ? -5.442 16.695 5.766 1.00 95.94 114 VAL A CA 1
ATOM 943 C C . VAL A 1 114 ? -4.920 18.122 5.958 1.00 95.94 114 VAL A C 1
ATOM 945 O O . VAL A 1 114 ? -3.904 18.318 6.626 1.00 95.94 114 VAL A O 1
ATOM 948 N N . LEU A 1 115 ? -5.630 19.123 5.428 1.00 96.75 115 LEU A N 1
ATOM 949 C CA . LEU A 1 115 ? -5.260 20.538 5.546 1.00 96.75 115 LEU A CA 1
ATOM 950 C C . LEU A 1 115 ? -5.463 21.108 6.958 1.00 96.75 115 LEU A C 1
ATOM 952 O O . LEU A 1 1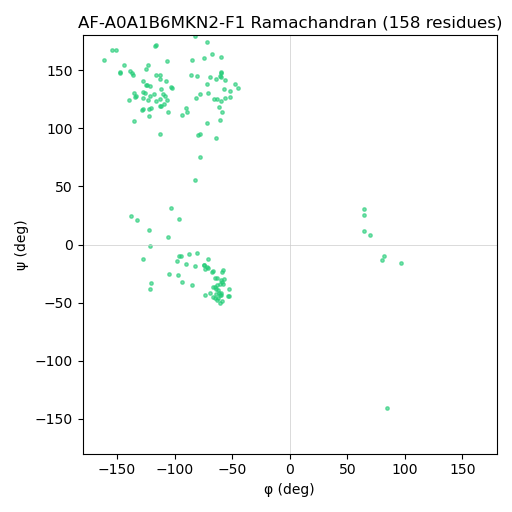15 ? -4.879 22.136 7.295 1.00 96.75 115 LEU A O 1
ATOM 956 N N . SER A 1 116 ? -6.274 20.459 7.797 1.00 94.62 116 SER A N 1
ATOM 957 C CA . SER A 1 116 ? -6.589 20.956 9.140 1.00 94.62 116 SER A CA 1
ATOM 958 C C . SER A 1 116 ? -5.448 20.807 10.151 1.00 94.62 116 SER A C 1
ATOM 960 O O . SER A 1 116 ? -5.467 21.479 11.182 1.00 94.62 116 SER A O 1
ATOM 962 N N . GLY A 1 117 ? -4.494 19.901 9.902 1.00 90.25 117 GLY A N 1
ATOM 963 C CA . GLY A 1 117 ? -3.440 19.542 10.858 1.00 90.25 117 GLY A CA 1
ATOM 964 C C . GLY A 1 117 ? -3.928 18.767 12.092 1.00 90.25 117 GLY A C 1
ATOM 965 O O . GLY A 1 117 ? -3.158 18.570 13.028 1.00 90.25 117 GLY A O 1
ATOM 966 N N . LYS A 1 118 ? -5.200 18.339 12.121 1.00 87.88 118 LYS A N 1
ATOM 967 C CA . LYS A 1 118 ? -5.835 17.640 13.255 1.00 87.88 118 LYS A CA 1
ATOM 968 C C . LYS A 1 118 ? -5.830 16.116 13.112 1.00 87.88 118 LYS A C 1
ATOM 970 O O . LYS A 1 118 ? -6.651 15.447 13.739 1.00 87.88 118 LYS A O 1
ATOM 975 N N . GLN A 1 119 ? -4.930 15.550 12.302 1.00 89.00 119 GLN A N 1
ATOM 976 C CA . GLN A 1 119 ? -4.873 14.097 12.089 1.00 89.00 119 GLN A CA 1
ATOM 977 C C . GLN A 1 119 ? -4.668 13.321 13.402 1.00 89.00 119 GLN A C 1
ATOM 979 O O . GLN A 1 119 ? -5.244 12.258 13.592 1.00 89.00 119 GLN A O 1
ATOM 984 N N . GLY A 1 120 ? -3.914 13.886 14.352 1.00 86.88 120 GLY A N 1
ATOM 985 C CA . GLY A 1 120 ? -3.695 13.269 15.666 1.00 86.88 120 GLY A CA 1
ATOM 986 C C . GLY A 1 120 ? -4.886 13.337 16.630 1.00 86.88 120 GLY A C 1
ATOM 987 O O . GLY A 1 120 ? -4.920 12.569 17.590 1.00 86.88 120 GLY A O 1
ATOM 988 N N . ASP A 1 121 ? -5.853 14.225 16.381 1.00 90.56 121 ASP A N 1
ATOM 989 C CA . ASP A 1 121 ? -6.975 14.491 17.292 1.00 90.56 121 ASP A CA 1
ATOM 990 C C . ASP A 1 121 ? -8.290 13.864 16.809 1.00 90.56 121 ASP A C 1
ATOM 992 O O . ASP A 1 121 ? -9.195 13.614 17.607 1.00 90.56 121 ASP A O 1
ATOM 996 N N . VAL A 1 122 ? -8.420 13.644 15.497 1.00 93.00 122 VAL A N 1
ATOM 997 C CA . VAL A 1 122 ? -9.663 13.213 14.851 1.00 93.00 122 VAL A CA 1
ATOM 998 C C . VAL A 1 122 ? -9.439 11.913 14.098 1.00 93.00 122 VAL A C 1
ATOM 1000 O O . VAL A 1 122 ? -8.738 11.884 13.088 1.00 93.00 122 VAL A O 1
ATOM 1003 N N . PHE A 1 123 ? -10.134 10.860 14.526 1.00 96.88 123 PHE A N 1
ATOM 1004 C CA . PHE A 1 123 ? -10.241 9.633 13.750 1.00 96.88 123 PHE A CA 1
ATOM 1005 C C . PHE A 1 123 ? -11.145 9.875 12.532 1.00 96.88 123 PHE A C 1
ATOM 1007 O O . PHE A 1 123 ? -12.366 9.961 12.657 1.00 96.88 123 PHE A O 1
ATOM 1014 N N . PHE A 1 124 ? -10.552 10.007 11.341 1.00 97.75 124 PHE A N 1
ATOM 1015 C CA . PHE A 1 124 ? -11.280 10.400 10.126 1.00 97.75 124 PHE A CA 1
ATOM 1016 C C . PHE A 1 124 ? -12.454 9.465 9.782 1.00 97.75 124 PHE A C 1
ATOM 1018 O O . PHE A 1 124 ? -13.468 9.914 9.259 1.00 97.75 124 PHE A O 1
ATOM 1025 N N . GLY A 1 125 ? -12.373 8.182 10.145 1.00 97.31 125 GLY A N 1
ATOM 1026 C CA . GLY A 1 125 ? -13.464 7.225 9.952 1.00 97.31 125 GLY A CA 1
ATOM 1027 C C . GLY A 1 125 ? -14.790 7.600 10.623 1.00 97.31 125 GLY A C 1
ATOM 1028 O O . GLY A 1 125 ? -15.825 7.123 10.165 1.00 97.31 125 GLY A O 1
ATOM 1029 N N . ASP A 1 126 ? -14.771 8.462 11.645 1.00 97.00 126 ASP A N 1
ATOM 1030 C CA . ASP A 1 126 ? -15.970 8.930 12.354 1.00 97.00 126 ASP A CA 1
ATOM 1031 C C . ASP A 1 126 ? -16.610 10.174 11.705 1.00 97.00 126 ASP A C 1
ATOM 1033 O O . ASP A 1 126 ? -17.697 10.591 12.106 1.00 97.00 126 ASP A O 1
ATOM 1037 N N . THR A 1 127 ? -15.957 10.792 10.713 1.00 96.19 127 THR A N 1
ATOM 1038 C CA . THR A 1 127 ? -16.443 12.020 10.050 1.00 96.19 127 THR A CA 1
ATOM 1039 C C . THR A 1 127 ? -17.246 11.746 8.777 1.00 96.19 127 THR A C 1
ATOM 1041 O O . THR A 1 127 ? -17.872 12.655 8.232 1.00 96.19 127 THR A O 1
ATOM 1044 N N . VAL A 1 128 ? -17.244 10.497 8.305 1.00 97.44 128 VAL A N 1
ATOM 1045 C CA . VAL A 1 128 ? -17.916 10.055 7.077 1.00 97.44 128 VAL A CA 1
ATOM 1046 C C . VAL A 1 128 ? -19.170 9.238 7.391 1.00 97.44 128 VAL A C 1
ATOM 1048 O O . VAL A 1 128 ? -19.282 8.628 8.449 1.00 97.44 128 VAL A O 1
ATOM 1051 N N . GLU A 1 129 ? -20.112 9.162 6.445 1.00 96.31 129 GLU A N 1
ATOM 1052 C CA . GLU A 1 129 ? -21.358 8.396 6.639 1.00 96.31 129 GLU A CA 1
ATOM 1053 C C . GLU A 1 129 ? -21.094 6.893 6.840 1.00 96.31 129 GLU A C 1
ATOM 1055 O O . GLU A 1 129 ? -21.774 6.227 7.621 1.00 96.31 129 GLU A O 1
ATOM 1060 N N . ARG A 1 130 ? -20.126 6.333 6.099 1.00 96.06 130 ARG A N 1
ATOM 1061 C CA . ARG A 1 130 ? -19.829 4.895 6.101 1.00 96.06 130 ARG A CA 1
ATOM 1062 C C . ARG A 1 130 ? -18.332 4.643 6.061 1.00 96.06 130 ARG A C 1
ATOM 1064 O O . ARG A 1 130 ? -17.655 5.040 5.115 1.00 96.06 130 ARG A O 1
ATOM 1071 N N . CYS A 1 131 ? -17.862 3.885 7.044 1.00 98.25 131 CYS A N 1
ATOM 1072 C CA . CYS A 1 131 ? -16.499 3.385 7.128 1.00 98.25 131 CYS A CA 1
ATOM 1073 C C . CYS A 1 131 ? -16.543 1.867 7.351 1.00 98.25 131 CYS A C 1
ATOM 1075 O O . CYS A 1 131 ? -17.073 1.380 8.352 1.00 98.25 131 CYS A O 1
ATOM 1077 N N . GLY A 1 132 ? -16.043 1.102 6.382 1.00 97.94 132 GLY A N 1
ATOM 1078 C CA . GLY A 1 132 ? -15.955 -0.352 6.477 1.00 97.94 132 GLY A CA 1
ATOM 1079 C C . GLY A 1 132 ? -14.734 -0.769 7.288 1.00 97.94 132 GLY A C 1
ATOM 1080 O O . GLY A 1 132 ? -13.688 -0.141 7.178 1.00 97.94 132 GLY A O 1
ATOM 1081 N N . ARG A 1 133 ? -14.833 -1.853 8.064 1.00 98.12 133 ARG A N 1
ATOM 1082 C CA . ARG A 1 133 ? -13.684 -2.453 8.757 1.00 98.12 133 ARG A CA 1
ATOM 1083 C C . ARG A 1 133 ? -13.505 -3.902 8.330 1.00 98.12 133 ARG A C 1
ATOM 1085 O O . ARG A 1 133 ? -14.442 -4.689 8.448 1.00 98.12 133 ARG A O 1
ATOM 1092 N N . VAL A 1 134 ? -12.302 -4.271 7.901 1.00 98.31 134 VAL A N 1
ATOM 1093 C CA . VAL A 1 134 ? -11.959 -5.647 7.514 1.00 98.31 134 VAL A CA 1
ATOM 1094 C C . VAL A 1 134 ? -10.708 -6.119 8.245 1.00 98.31 134 VAL A C 1
ATOM 1096 O O . VAL A 1 134 ? -9.763 -5.359 8.437 1.00 98.31 134 VAL A O 1
ATOM 1099 N N . THR A 1 135 ? -10.704 -7.385 8.657 1.00 98.69 135 THR A N 1
ATOM 1100 C CA . THR A 1 135 ? -9.529 -8.041 9.237 1.00 98.69 135 THR A CA 1
ATOM 1101 C C . THR A 1 135 ? -8.957 -9.010 8.215 1.00 98.69 135 THR A C 1
ATOM 1103 O O . THR A 1 135 ? -9.666 -9.901 7.756 1.00 98.69 135 THR A O 1
ATOM 1106 N N . LEU A 1 136 ? -7.678 -8.851 7.893 1.00 98.69 136 LEU A N 1
ATOM 1107 C CA . LEU A 1 136 ? -6.910 -9.764 7.056 1.00 98.69 136 LEU A CA 1
ATOM 1108 C C . LEU A 1 136 ? -6.023 -10.642 7.936 1.00 98.69 136 LEU A C 1
ATOM 1110 O O . LEU A 1 136 ? -5.344 -10.151 8.845 1.00 98.69 136 LEU A O 1
ATOM 1114 N N . THR A 1 137 ? -6.006 -11.935 7.644 1.00 98.50 137 THR A N 1
ATOM 1115 C CA . THR A 1 137 ? -5.167 -12.939 8.306 1.00 98.50 137 THR A CA 1
ATOM 1116 C C . THR A 1 137 ? -4.188 -13.567 7.318 1.00 98.50 137 THR A C 1
ATOM 1118 O O . THR A 1 137 ? -4.290 -13.341 6.114 1.00 98.50 137 THR A O 1
ATOM 1121 N N . GLU A 1 138 ? -3.248 -14.362 7.829 1.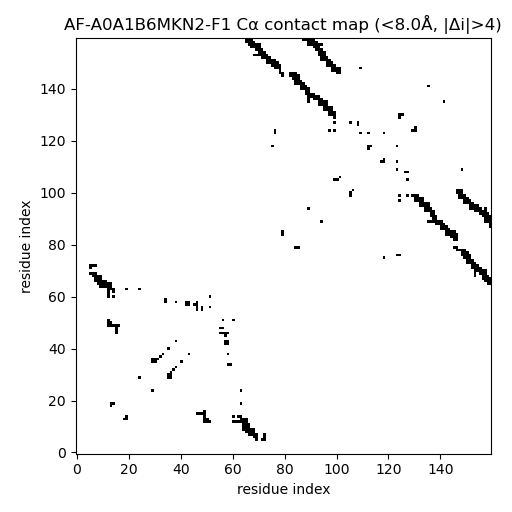00 98.56 138 GLU A N 1
ATOM 1122 C CA . GLU A 1 138 ? -2.260 -15.097 7.026 1.00 98.56 138 GLU A CA 1
ATOM 1123 C C . GLU A 1 138 ? -2.889 -15.792 5.807 1.00 98.56 138 GLU A C 1
ATOM 1125 O O . GLU A 1 138 ? -3.952 -16.410 5.897 1.00 98.56 138 GLU A O 1
ATOM 1130 N N . GLY A 1 139 ? -2.235 -15.650 4.654 1.00 98.44 139 GLY A N 1
ATOM 1131 C CA . GLY A 1 139 ? -2.667 -16.194 3.369 1.00 98.44 139 GLY A CA 1
ATOM 1132 C C . GLY A 1 139 ? -3.712 -15.359 2.623 1.00 98.44 139 GLY A C 1
ATOM 1133 O O . GLY A 1 139 ? -3.975 -15.639 1.454 1.00 98.44 139 GLY A O 1
ATOM 1134 N N . ASN A 1 140 ? -4.311 -14.329 3.233 1.00 98.62 140 ASN A N 1
ATOM 1135 C CA . ASN A 1 140 ? -5.214 -13.438 2.505 1.00 98.62 140 ASN A CA 1
ATOM 1136 C C . ASN A 1 140 ? -4.444 -12.532 1.541 1.00 98.62 140 ASN A C 1
ATOM 1138 O O . ASN A 1 140 ? -3.431 -11.935 1.909 1.00 98.62 140 ASN A O 1
ATOM 1142 N N . THR A 1 141 ? -4.999 -12.372 0.340 1.00 98.56 141 THR A N 1
ATOM 1143 C CA . THR A 1 141 ? -4.604 -11.330 -0.609 1.00 98.56 141 THR A CA 1
ATOM 1144 C C . THR A 1 141 ? -5.728 -10.309 -0.710 1.00 98.56 141 THR A C 1
ATOM 1146 O O . THR A 1 141 ? -6.885 -10.680 -0.907 1.00 98.56 141 THR A O 1
ATOM 1149 N N . PHE A 1 142 ? -5.396 -9.032 -0.574 1.00 98.50 142 PHE A N 1
ATOM 1150 C CA . PHE A 1 142 ? -6.347 -7.931 -0.561 1.00 98.50 142 PHE A CA 1
ATOM 1151 C C . PHE A 1 142 ? -5.991 -6.910 -1.636 1.00 98.50 142 PHE A C 1
ATOM 1153 O O . PHE A 1 142 ? -4.821 -6.594 -1.821 1.00 98.50 142 PHE A O 1
ATOM 1160 N N . PHE A 1 143 ? -6.999 -6.414 -2.350 1.00 98.50 143 PHE A N 1
ATOM 1161 C CA . PHE A 1 143 ? -6.841 -5.401 -3.388 1.00 98.50 143 PHE A CA 1
ATOM 1162 C C . PHE A 1 143 ? -7.612 -4.153 -2.980 1.00 98.50 143 PHE A C 1
ATOM 1164 O O . PHE A 1 143 ? -8.797 -4.248 -2.652 1.00 98.50 143 PHE A O 1
ATOM 1171 N N . ILE A 1 144 ? -6.953 -3.000 -3.032 1.00 98.44 144 ILE A N 1
ATOM 1172 C CA . ILE A 1 144 ? -7.573 -1.700 -2.780 1.00 98.44 144 ILE A CA 1
ATOM 1173 C C . ILE A 1 144 ? -7.597 -0.941 -4.112 1.00 98.44 144 ILE A C 1
ATOM 1175 O O . ILE A 1 144 ? -6.535 -0.721 -4.703 1.00 98.44 144 ILE A O 1
ATOM 1179 N N . PRO A 1 145 ? -8.785 -0.577 -4.626 1.00 98.25 145 PRO A N 1
ATOM 1180 C CA . PRO A 1 145 ? -8.886 0.215 -5.844 1.00 98.25 145 PRO A CA 1
ATOM 1181 C C . PRO A 1 145 ? -8.362 1.641 -5.652 1.00 98.25 145 PRO A C 1
ATOM 1183 O O . PRO A 1 145 ? -8.257 2.141 -4.533 1.00 98.25 145 PRO A O 1
ATOM 1186 N N . THR A 1 146 ? -8.115 2.318 -6.771 1.00 98.19 146 THR A N 1
ATOM 1187 C CA . THR A 1 146 ? -7.709 3.729 -6.806 1.00 98.19 146 THR A CA 1
ATOM 1188 C C . THR A 1 146 ? -8.575 4.629 -5.915 1.00 98.19 146 THR A C 1
ATOM 1190 O O . THR A 1 146 ? -9.801 4.492 -5.861 1.00 98.19 146 THR A O 1
ATOM 1193 N N . GLY A 1 147 ? -7.921 5.551 -5.206 1.00 98.06 147 GLY A N 1
ATOM 1194 C CA . GLY A 1 147 ? -8.557 6.629 -4.447 1.00 98.06 147 GLY A CA 1
ATOM 1195 C C . GLY A 1 147 ? -9.117 6.246 -3.076 1.00 98.06 147 GLY A C 1
ATOM 1196 O O . GLY A 1 147 ? -9.418 7.144 -2.295 1.00 98.06 147 GLY A O 1
ATOM 1197 N N . TRP A 1 148 ? -9.259 4.958 -2.753 1.00 98.62 148 TRP A N 1
ATOM 1198 C CA . TRP A 1 148 ? -9.842 4.534 -1.477 1.00 98.62 148 TRP A CA 1
ATOM 1199 C C . TRP A 1 148 ? -9.039 5.057 -0.284 1.00 98.62 148 TRP A C 1
ATOM 1201 O O . TRP A 1 148 ? -7.848 4.775 -0.136 1.00 98.62 148 TRP A O 1
ATOM 1211 N N . ILE A 1 149 ? -9.732 5.783 0.593 1.00 98.75 149 ILE A N 1
ATOM 1212 C CA . ILE A 1 149 ? -9.148 6.333 1.813 1.00 98.75 149 ILE A CA 1
ATOM 1213 C C . ILE A 1 149 ? -9.128 5.214 2.850 1.00 98.75 149 ILE A C 1
ATOM 1215 O O . ILE A 1 149 ? -10.165 4.594 3.122 1.00 98.75 149 ILE A O 1
ATOM 1219 N N . HIS A 1 150 ? -7.961 4.937 3.425 1.00 98.81 150 HIS A N 1
ATOM 1220 C CA . HIS A 1 150 ? -7.817 3.814 4.337 1.00 98.81 150 HIS A CA 1
ATOM 1221 C C . HIS A 1 150 ? -6.797 4.041 5.451 1.00 98.81 150 HIS A C 1
ATOM 1223 O O . HIS A 1 150 ? -5.800 4.731 5.273 1.00 98.81 150 HIS A O 1
ATOM 1229 N N . ALA A 1 151 ? -7.060 3.428 6.605 1.00 98.75 151 ALA A N 1
ATOM 1230 C CA . ALA A 1 151 ? -6.152 3.358 7.750 1.00 98.75 151 ALA A CA 1
ATOM 1231 C C . ALA A 1 151 ? -5.889 1.895 8.113 1.00 98.75 151 ALA A C 1
ATOM 1233 O O . ALA A 1 151 ? -6.723 1.022 7.847 1.00 98.75 151 ALA A O 1
ATOM 1234 N N . VAL A 1 152 ? -4.746 1.612 8.740 1.00 98.75 152 VAL A N 1
ATOM 1235 C CA . VAL A 1 152 ? -4.289 0.242 8.999 1.00 98.75 152 VAL A CA 1
ATOM 1236 C C . VAL A 1 152 ? -3.788 0.083 10.426 1.00 98.75 152 VAL A C 1
ATOM 1238 O O . VAL A 1 152 ? -2.878 0.781 10.861 1.00 98.75 152 VAL A O 1
ATOM 1241 N N . TYR A 1 153 ? -4.314 -0.910 11.138 1.00 98.75 153 TYR A N 1
ATOM 1242 C CA . TYR A 1 153 ? -3.827 -1.342 12.445 1.00 98.75 153 TYR A CA 1
ATOM 1243 C C . TYR A 1 153 ? -3.220 -2.746 12.390 1.00 98.75 153 TYR A C 1
ATOM 1245 O O . TYR A 1 153 ? -3.676 -3.630 11.662 1.00 98.75 153 TYR A O 1
ATOM 1253 N N . THR A 1 154 ? -2.187 -2.968 13.200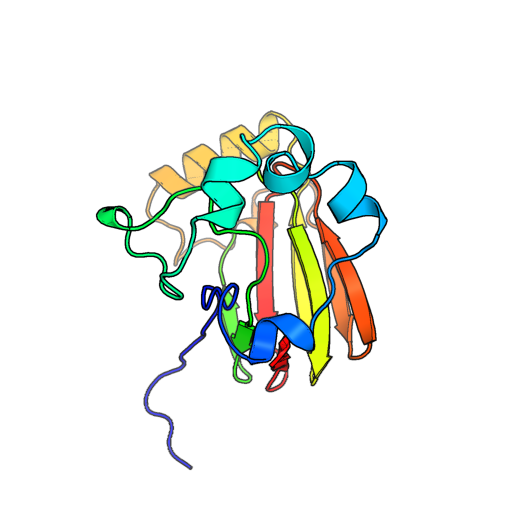 1.00 98.75 154 THR A N 1
ATOM 1254 C CA . THR A 1 154 ? -1.426 -4.218 13.266 1.00 98.75 154 THR A CA 1
ATOM 1255 C C . THR A 1 154 ? -1.646 -4.910 14.618 1.00 98.75 154 THR A C 1
ATOM 1257 O O . THR A 1 154 ? -0.953 -4.598 15.586 1.00 98.75 154 THR A O 1
ATOM 1260 N N . PRO A 1 155 ? -2.592 -5.860 14.741 1.00 98.19 155 PRO A N 1
ATOM 1261 C CA . PRO A 1 155 ? -2.907 -6.506 16.025 1.00 98.19 155 PRO A CA 1
ATOM 1262 C C . PRO A 1 155 ? -1.860 -7.531 16.506 1.00 98.19 155 PRO A C 1
ATOM 1264 O O . PRO A 1 155 ? -1.855 -7.898 17.685 1.00 98.19 155 PRO A O 1
ATOM 1267 N N . LYS A 1 156 ? -0.983 -8.011 15.617 1.00 97.38 156 LYS A N 1
ATOM 1268 C CA . LYS A 1 156 ? 0.115 -8.960 15.883 1.00 97.38 156 LYS A CA 1
ATOM 1269 C C . LYS A 1 156 ? 1.313 -8.585 15.015 1.00 97.38 156 LYS A C 1
ATOM 1271 O O . LYS A 1 156 ? 1.088 -8.003 13.964 1.00 97.38 156 LYS A O 1
ATOM 1276 N N . ASP A 1 157 ? 2.535 -8.932 15.421 1.00 98.19 157 ASP A N 1
ATOM 1277 C CA . ASP A 1 157 ? 3.714 -8.778 14.555 1.00 98.19 157 ASP A CA 1
ATOM 1278 C C . ASP A 1 157 ? 3.442 -9.451 13.197 1.00 98.19 157 ASP A C 1
ATOM 1280 O O . ASP A 1 157 ? 3.024 -10.613 13.151 1.00 98.19 157 ASP A O 1
ATOM 1284 N N . SER A 1 158 ? 3.635 -8.700 12.113 1.00 98.31 158 SER A N 1
ATOM 1285 C CA . SER A 1 158 ? 3.183 -9.061 10.770 1.00 98.31 158 SER A CA 1
ATOM 1286 C C . SER A 1 158 ? 4.251 -8.795 9.718 1.00 98.31 158 SER A C 1
ATOM 1288 O O . SER A 1 158 ? 4.988 -7.809 9.798 1.00 98.31 158 SER A O 1
ATOM 1290 N N . LEU A 1 159 ? 4.259 -9.664 8.709 1.00 98.69 159 LEU A N 1
ATOM 1291 C CA . LEU A 1 159 ? 5.035 -9.545 7.482 1.00 98.69 159 LEU A CA 1
ATOM 1292 C C . LEU A 1 159 ? 4.059 -9.601 6.305 1.00 98.69 159 LEU A C 1
ATOM 1294 O O . LEU A 1 159 ? 3.267 -10.546 6.213 1.00 98.69 159 LEU A O 1
ATOM 1298 N N . VAL A 1 160 ? 4.105 -8.579 5.456 1.00 97.44 160 VAL A N 1
ATOM 1299 C CA . VAL A 1 160 ? 3.279 -8.435 4.249 1.00 97.44 160 VAL A CA 1
ATOM 1300 C C . VAL A 1 160 ? 4.194 -8.246 3.051 1.00 97.44 160 VAL A C 1
ATOM 1302 O O . VAL A 1 160 ? 5.123 -7.415 3.174 1.00 97.44 160 VAL A O 1
#

Radius of gyration: 17.17 Å; Cα contacts (8 Å, |Δi|>4): 273; chains: 1; bounding box: 42×37×48 Å